Protein AF-A0A7Y3ELY7-F1 (afdb_monomer_lite)

Structure (mmCIF, N/CA/C/O backbone):
data_AF-A0A7Y3ELY7-F1
#
_entry.id   AF-A0A7Y3ELY7-F1
#
loop_
_atom_site.group_PDB
_atom_site.id
_atom_site.type_symbol
_atom_site.label_atom_id
_atom_site.label_alt_id
_atom_site.label_comp_id
_atom_site.label_asym_id
_atom_site.label_entity_id
_atom_site.label_seq_id
_atom_site.pdbx_PDB_ins_code
_atom_site.Cartn_x
_atom_site.Cartn_y
_atom_site.Cartn_z
_atom_site.occupancy
_atom_site.B_iso_or_equiv
_atom_site.auth_seq_id
_atom_site.auth_comp_id
_atom_site.auth_asym_id
_atom_site.auth_atom_id
_atom_site.pdbx_PDB_model_num
ATOM 1 N N . GLY A 1 1 ? -11.096 -12.549 13.887 1.00 84.62 1 GLY A N 1
ATOM 2 C CA . GLY A 1 1 ? -12.230 -11.674 14.250 1.00 84.62 1 GLY A CA 1
ATOM 3 C C . GLY A 1 1 ? -12.471 -10.690 13.126 1.00 84.62 1 GLY A C 1
ATOM 4 O O . GLY A 1 1 ? -11.500 -10.340 12.463 1.00 84.62 1 GLY A O 1
ATOM 5 N N . GLY A 1 2 ? -13.718 -10.263 12.907 1.00 91.88 2 GLY A N 1
ATOM 6 C CA . GLY A 1 2 ? -14.110 -9.468 11.730 1.00 91.88 2 GLY A CA 1
ATOM 7 C C . GLY A 1 2 ? -13.295 -8.185 11.532 1.00 91.88 2 GLY A C 1
ATOM 8 O O . GLY A 1 2 ? -12.775 -7.955 10.446 1.00 91.88 2 GLY A O 1
ATOM 9 N N . LEU A 1 3 ? -13.065 -7.408 12.598 1.00 94.56 3 LEU A N 1
ATOM 10 C CA . LEU A 1 3 ? -12.283 -6.167 12.514 1.00 94.56 3 LEU A CA 1
ATOM 11 C C . LEU A 1 3 ? -10.813 -6.396 12.122 1.00 94.56 3 LEU A C 1
ATOM 13 O O . LEU A 1 3 ? -10.243 -5.617 11.362 1.00 94.56 3 LEU A O 1
ATOM 17 N N . VAL A 1 4 ? -10.196 -7.477 12.612 1.00 95.31 4 VAL A N 1
ATOM 18 C CA . VAL A 1 4 ? -8.809 -7.832 12.260 1.00 95.31 4 VAL A CA 1
ATOM 19 C C . VAL A 1 4 ? -8.702 -8.138 10.767 1.00 95.31 4 VAL A C 1
ATOM 21 O O . VAL A 1 4 ? -7.768 -7.668 10.118 1.00 95.31 4 VAL A O 1
ATOM 24 N N . ASP A 1 5 ? -9.662 -8.887 10.218 1.00 95.44 5 ASP A N 1
ATOM 25 C CA . ASP A 1 5 ? -9.704 -9.208 8.788 1.00 95.44 5 ASP A CA 1
ATOM 26 C C . ASP A 1 5 ? -9.929 -7.944 7.947 1.00 95.44 5 ASP A C 1
ATOM 28 O O . ASP A 1 5 ? -9.146 -7.647 7.043 1.00 95.44 5 ASP A O 1
ATOM 32 N N . PHE A 1 6 ? -10.919 -7.126 8.321 1.00 96.12 6 PHE A N 1
ATOM 33 C CA . PHE A 1 6 ? -11.191 -5.850 7.662 1.00 96.12 6 PHE A CA 1
ATOM 34 C C . PHE A 1 6 ? -9.962 -4.934 7.650 1.00 96.12 6 PHE A C 1
ATOM 36 O O . PHE A 1 6 ? -9.591 -4.392 6.605 1.00 96.12 6 PHE A O 1
ATOM 43 N N . HIS A 1 7 ? -9.289 -4.780 8.792 1.00 97.44 7 HIS A N 1
ATOM 44 C CA . HIS A 1 7 ? -8.072 -3.982 8.872 1.00 97.44 7 HIS A CA 1
ATOM 45 C C . HIS A 1 7 ? -6.963 -4.572 7.999 1.00 97.44 7 HIS A C 1
ATOM 47 O O . HIS A 1 7 ? -6.312 -3.846 7.252 1.00 97.44 7 HIS A O 1
ATOM 53 N N . THR A 1 8 ? -6.781 -5.894 8.034 1.00 95.88 8 THR A N 1
ATOM 54 C CA . THR A 1 8 ? -5.750 -6.590 7.255 1.00 95.88 8 THR A CA 1
ATOM 55 C C . THR A 1 8 ? -5.897 -6.336 5.760 1.00 95.88 8 THR A C 1
ATOM 57 O O . THR A 1 8 ? -4.890 -6.064 5.110 1.00 95.88 8 THR A O 1
ATOM 60 N N . ARG A 1 9 ? -7.124 -6.358 5.227 1.00 96.12 9 ARG A N 1
ATOM 61 C CA . ARG A 1 9 ? -7.424 -6.085 3.808 1.00 96.12 9 ARG A CA 1
ATOM 62 C C . ARG A 1 9 ? -7.174 -4.633 3.394 1.00 96.12 9 ARG A C 1
ATOM 64 O O . ARG A 1 9 ? -6.846 -4.364 2.241 1.00 96.12 9 ARG A O 1
ATOM 71 N N . ASN A 1 10 ? -7.317 -3.691 4.327 1.00 96.81 10 ASN A N 1
ATOM 72 C CA . ASN A 1 10 ? -7.301 -2.254 4.039 1.00 96.81 10 ASN A CA 1
ATOM 73 C C . ASN A 1 10 ? -6.035 -1.529 4.519 1.00 96.81 10 ASN A C 1
ATOM 75 O O . ASN A 1 10 ? -5.852 -0.348 4.228 1.00 96.81 10 ASN A O 1
ATOM 79 N N . LYS A 1 11 ? -5.124 -2.206 5.223 1.00 97.06 11 LYS A N 1
ATOM 80 C CA . LYS A 1 11 ? -3.959 -1.569 5.853 1.00 97.06 11 LYS A CA 1
ATOM 81 C C . LYS A 1 11 ? -3.058 -0.817 4.862 1.00 97.06 11 LYS A C 1
ATOM 83 O O . LYS A 1 11 ? -2.557 0.250 5.204 1.00 97.06 11 LYS A O 1
ATOM 88 N N . TYR A 1 12 ? -2.885 -1.302 3.627 1.00 97.69 12 TYR A N 1
ATOM 89 C CA . TYR A 1 12 ? -2.094 -0.583 2.615 1.00 97.69 12 TYR A CA 1
ATOM 90 C C . TYR A 1 12 ? -2.828 0.597 1.989 1.00 97.69 12 TYR A C 1
ATOM 92 O O . TYR A 1 12 ? -2.188 1.595 1.663 1.00 97.69 12 TYR A O 1
ATOM 100 N N . LEU A 1 13 ? -4.160 0.538 1.907 1.00 96.44 13 LEU A N 1
ATOM 101 C CA . LEU A 1 13 ? -4.956 1.715 1.582 1.00 96.44 13 LEU A CA 1
ATOM 102 C C . LEU A 1 13 ? -4.723 2.779 2.659 1.00 96.44 13 LEU A C 1
ATOM 104 O O . LEU A 1 13 ? -4.254 3.866 2.341 1.00 96.44 13 LEU A O 1
ATOM 108 N N . ILE A 1 14 ? -4.895 2.432 3.936 1.00 98.00 14 ILE A N 1
ATOM 109 C CA . ILE A 1 14 ? -4.650 3.348 5.062 1.00 98.00 14 ILE A CA 1
ATOM 110 C C . ILE A 1 14 ? -3.218 3.901 5.023 1.00 98.00 14 ILE A C 1
ATOM 112 O O . ILE A 1 14 ? -3.031 5.109 5.149 1.00 98.00 14 ILE A O 1
ATOM 116 N N . LEU A 1 15 ? -2.204 3.061 4.783 1.00 98.25 15 LEU A N 1
ATOM 117 C CA . LEU A 1 15 ? -0.806 3.497 4.678 1.00 98.25 15 LEU A CA 1
ATOM 118 C C . LEU A 1 15 ? -0.581 4.495 3.534 1.00 98.25 15 LEU A C 1
ATOM 120 O O . LEU A 1 15 ? 0.198 5.437 3.699 1.00 98.25 15 LEU A O 1
ATOM 124 N N . SER A 1 16 ? -1.272 4.323 2.403 1.00 97.25 16 SER A N 1
ATOM 125 C CA . SER A 1 16 ? -1.194 5.260 1.276 1.00 97.25 16 SER A CA 1
ATOM 126 C C . SER A 1 16 ? -1.743 6.647 1.628 1.00 97.25 16 SER A C 1
ATOM 128 O O . SER A 1 16 ? -1.278 7.644 1.077 1.00 97.25 16 SER A O 1
ATOM 130 N N . HIS A 1 17 ? -2.646 6.734 2.610 1.00 97.81 17 HIS A N 1
ATOM 131 C CA . HIS A 1 17 ? -3.200 7.989 3.113 1.00 97.81 17 HIS A CA 1
ATOM 132 C C . HIS A 1 17 ? -2.417 8.550 4.311 1.00 97.81 17 HIS A C 1
ATOM 134 O O . HIS A 1 17 ? -2.127 9.749 4.354 1.00 97.81 17 HIS A O 1
ATOM 140 N N . SER A 1 18 ? -2.017 7.719 5.278 1.00 97.81 18 SER A N 1
ATOM 141 C CA . SER A 1 18 ? -1.245 8.150 6.447 1.00 97.81 18 SER A CA 1
ATOM 142 C C . SER A 1 18 ? -0.538 7.003 7.175 1.00 97.81 18 SER A C 1
ATOM 144 O O . SER A 1 18 ? -1.160 6.084 7.710 1.00 97.81 18 SER A O 1
ATOM 146 N N . GLN A 1 19 ? 0.787 7.120 7.300 1.00 97.56 19 GLN A N 1
ATOM 147 C CA . GLN A 1 19 ? 1.602 6.204 8.103 1.00 97.56 19 GLN A CA 1
ATOM 148 C C . GLN A 1 19 ? 1.293 6.294 9.603 1.00 97.56 19 GLN A C 1
ATOM 150 O O . GLN A 1 19 ? 1.391 5.296 10.317 1.00 97.56 19 GLN A O 1
ATOM 155 N N . GLU A 1 20 ? 0.915 7.475 10.087 1.00 98.25 20 GLU A N 1
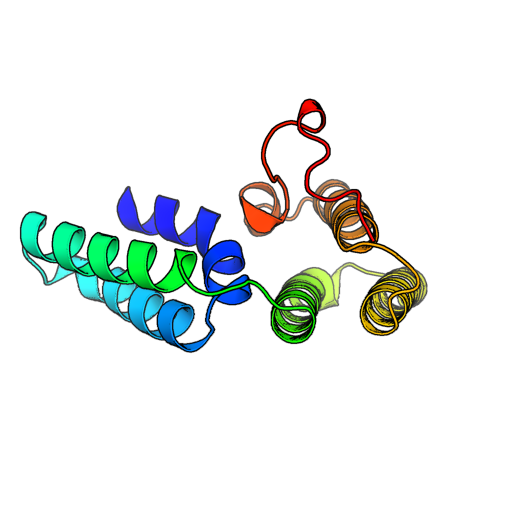ATOM 156 C CA . GLU A 1 20 ? 0.530 7.667 11.482 1.00 98.25 20 GLU A CA 1
ATOM 157 C C . GLU A 1 20 ? -0.746 6.882 11.807 1.00 98.25 20 GLU A C 1
ATOM 159 O O . GLU A 1 20 ? -0.751 6.094 12.754 1.00 98.25 20 GLU A O 1
ATOM 164 N N . HIS A 1 21 ? -1.789 7.022 10.981 1.00 98.56 21 HIS A N 1
ATOM 165 C CA . HIS A 1 21 ? -3.048 6.296 11.164 1.00 98.56 21 HIS A C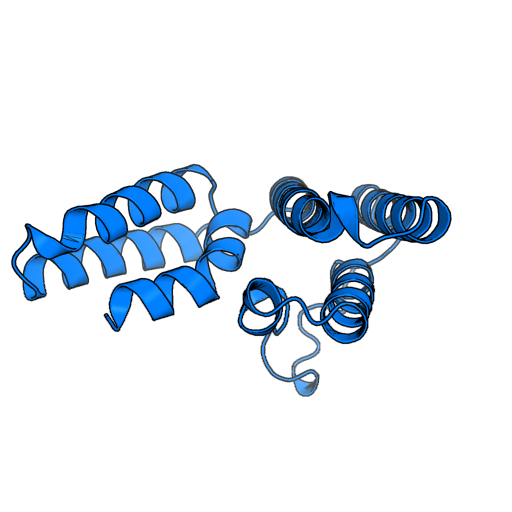A 1
ATOM 166 C C . HIS A 1 21 ? -2.842 4.791 11.007 1.00 98.56 21 HIS A C 1
ATOM 168 O O . HIS A 1 21 ? -3.305 4.033 11.853 1.00 98.56 21 HIS A O 1
ATOM 174 N N . TYR A 1 22 ? -2.053 4.352 10.019 1.00 98.31 22 TYR A N 1
ATOM 175 C CA . TYR A 1 22 ? -1.665 2.945 9.873 1.00 98.31 22 TYR A CA 1
ATOM 176 C C . TYR A 1 22 ? -1.104 2.362 11.182 1.00 98.31 22 TYR A C 1
ATOM 178 O O . TYR A 1 22 ? -1.536 1.303 11.636 1.00 98.31 22 TYR A O 1
ATOM 186 N N . ARG A 1 23 ? -0.179 3.079 11.837 1.00 98.06 23 ARG A N 1
ATOM 187 C CA . ARG A 1 23 ? 0.413 2.647 13.114 1.00 98.06 23 ARG A CA 1
ATOM 188 C C . ARG A 1 23 ? -0.596 2.678 14.263 1.00 98.06 23 ARG A C 1
ATOM 190 O O . ARG A 1 23 ? -0.637 1.730 15.045 1.00 98.06 23 ARG A O 1
ATOM 197 N N . LYS A 1 24 ? -1.386 3.751 14.389 1.00 98.06 24 LYS A N 1
ATOM 198 C CA . LYS A 1 24 ? -2.394 3.898 15.455 1.00 98.06 24 LYS A CA 1
ATOM 199 C C . LYS A 1 24 ? -3.467 2.812 15.362 1.00 98.06 24 LYS A C 1
ATOM 201 O O . LYS A 1 24 ? -3.715 2.118 16.343 1.00 98.06 24 LYS A O 1
ATOM 206 N N . MET A 1 25 ? -4.033 2.615 14.176 1.00 98.12 25 MET A N 1
ATOM 207 C CA . MET A 1 25 ? -5.088 1.632 13.929 1.00 98.12 25 MET A CA 1
ATOM 208 C C . MET A 1 25 ? -4.579 0.199 14.095 1.00 98.12 25 MET A C 1
ATOM 210 O O . MET A 1 25 ? -5.261 -0.612 14.710 1.00 98.12 25 MET A O 1
ATOM 214 N N . GLY A 1 26 ? -3.352 -0.106 13.655 1.00 97.19 26 GLY A N 1
ATOM 215 C CA . GLY A 1 26 ? -2.747 -1.419 13.900 1.00 97.19 26 GLY A CA 1
ATOM 216 C C . GLY A 1 26 ? -2.620 -1.740 15.396 1.00 97.19 26 GLY A C 1
ATOM 217 O O . GLY A 1 26 ? -2.955 -2.844 15.826 1.00 97.19 26 GLY A O 1
ATOM 218 N N . LYS A 1 27 ? -2.211 -0.758 16.216 1.00 97.12 27 LYS A N 1
ATOM 219 C CA . LYS A 1 27 ? -2.176 -0.902 17.683 1.00 97.12 27 LYS A CA 1
ATOM 220 C C . LYS A 1 27 ? -3.574 -1.079 18.278 1.00 97.12 27 LYS A C 1
ATOM 222 O O . LYS A 1 27 ? -3.738 -1.920 19.160 1.00 97.12 27 LYS A O 1
ATOM 227 N N . LEU A 1 28 ? -4.562 -0.315 17.801 1.00 97.31 28 LEU A N 1
ATOM 228 C CA . LEU A 1 28 ? -5.954 -0.418 18.249 1.00 97.31 28 LEU A CA 1
ATOM 229 C C . LEU A 1 28 ? -6.517 -1.822 17.994 1.00 97.31 28 LEU A C 1
ATOM 231 O O . LEU A 1 28 ? -7.023 -2.458 18.913 1.00 97.31 28 LEU A O 1
ATOM 235 N N . VAL A 1 29 ? -6.338 -2.346 16.780 1.00 96.44 29 VAL A N 1
ATOM 236 C CA . VAL A 1 29 ? -6.790 -3.691 16.401 1.00 96.44 29 VAL A CA 1
ATOM 237 C C . VAL A 1 29 ? -6.097 -4.771 17.235 1.00 96.44 29 VAL A C 1
ATOM 239 O O . VAL A 1 29 ? -6.757 -5.694 17.710 1.00 96.44 29 VAL A O 1
ATOM 242 N N . ALA A 1 30 ? -4.788 -4.647 17.479 1.00 94.88 30 ALA A N 1
ATOM 243 C CA . ALA A 1 30 ? -4.034 -5.615 18.279 1.00 94.88 30 ALA A CA 1
ATOM 244 C C . ALA A 1 30 ? -4.507 -5.685 19.743 1.00 94.88 30 ALA A C 1
ATOM 246 O O . ALA A 1 30 ? -4.559 -6.769 20.324 1.00 94.88 30 ALA A O 1
ATOM 247 N N . ARG A 1 31 ? -4.882 -4.544 20.341 1.00 93.62 31 ARG A N 1
ATOM 248 C CA . ARG A 1 31 ? -5.411 -4.484 21.717 1.00 93.62 31 ARG A CA 1
ATOM 249 C C . ARG A 1 31 ? -6.930 -4.658 21.807 1.00 93.62 31 ARG A C 1
ATOM 251 O O . ARG A 1 31 ? -7.449 -4.700 22.918 1.00 93.62 31 ARG A O 1
ATOM 258 N N . GLY A 1 32 ? -7.632 -4.779 20.678 1.00 89.44 32 GLY A N 1
ATOM 259 C CA . GLY A 1 32 ? -9.096 -4.707 20.602 1.00 89.44 32 GLY A CA 1
ATOM 260 C C . GLY A 1 32 ? -9.838 -5.739 21.453 1.00 89.44 32 GLY A C 1
ATOM 261 O O . GLY A 1 32 ? -10.919 -5.449 21.941 1.00 89.44 32 GLY A O 1
ATOM 262 N N . LYS A 1 33 ? -9.229 -6.900 21.741 1.00 87.81 33 LYS A N 1
ATOM 263 C CA . LYS A 1 33 ? -9.806 -7.908 22.655 1.00 87.81 33 LYS A CA 1
ATOM 264 C C . LYS A 1 33 ? -10.004 -7.414 24.098 1.00 87.81 33 LYS A C 1
ATOM 266 O O . LYS A 1 33 ? -10.675 -8.089 24.865 1.00 87.81 33 LYS A O 1
ATOM 271 N N . LYS A 1 34 ? -9.370 -6.302 24.485 1.00 90.38 34 LYS A N 1
ATOM 272 C CA . LYS A 1 34 ? -9.450 -5.713 25.832 1.00 90.38 34 LYS A CA 1
ATOM 273 C C . LYS A 1 34 ? -10.470 -4.575 25.936 1.00 90.38 34 LYS A C 1
ATOM 275 O O . LYS A 1 34 ? -10.610 -4.005 27.011 1.00 90.38 34 LYS A O 1
ATOM 280 N N . LEU A 1 35 ? -11.104 -4.199 24.828 1.00 89.81 35 LEU A N 1
ATOM 281 C CA . LEU A 1 35 ? -12.050 -3.090 24.756 1.00 89.81 35 LEU A CA 1
ATOM 282 C C . LEU A 1 35 ? -13.471 -3.626 24.609 1.00 89.81 35 LEU A C 1
ATOM 284 O O . LEU A 1 35 ? -13.670 -4.720 24.077 1.00 89.81 35 LEU A O 1
ATOM 288 N N . GLN A 1 36 ? -14.447 -2.836 25.055 1.00 93.38 36 GLN A N 1
ATOM 289 C CA . GLN A 1 36 ? -15.841 -3.111 24.727 1.00 93.38 36 GLN A CA 1
ATOM 290 C C . GLN A 1 36 ? -16.050 -2.965 23.211 1.00 93.38 36 GLN A C 1
ATOM 292 O O . GLN A 1 36 ? -15.451 -2.062 22.618 1.00 93.38 36 GLN A O 1
ATOM 297 N N . PRO A 1 37 ? -16.857 -3.833 22.571 1.00 91.94 37 PRO A N 1
ATOM 298 C CA . PRO A 1 37 ? -17.026 -3.828 21.119 1.00 91.94 37 PRO A CA 1
ATOM 299 C C . PRO A 1 37 ? -17.414 -2.463 20.549 1.00 91.94 37 PRO A C 1
ATOM 301 O O . PRO A 1 37 ? -16.748 -2.000 19.628 1.00 91.94 37 PRO A O 1
ATOM 304 N N . ASP A 1 38 ? -18.410 -1.797 21.132 1.00 94.25 38 ASP A N 1
ATOM 305 C CA . ASP A 1 38 ? -18.917 -0.513 20.628 1.00 94.25 38 ASP A CA 1
ATOM 306 C C . ASP A 1 38 ? -17.830 0.567 20.665 1.00 94.25 38 ASP A C 1
ATOM 308 O O . ASP A 1 38 ? -17.521 1.180 19.647 1.00 94.25 38 ASP A O 1
ATOM 312 N N . GLN A 1 39 ? -17.119 0.682 21.794 1.00 95.38 39 GLN A N 1
ATOM 313 C CA . GLN A 1 39 ? -15.982 1.596 21.924 1.00 95.38 39 GLN A CA 1
ATOM 314 C C . GLN A 1 39 ? -14.885 1.307 20.884 1.00 95.38 39 GLN A C 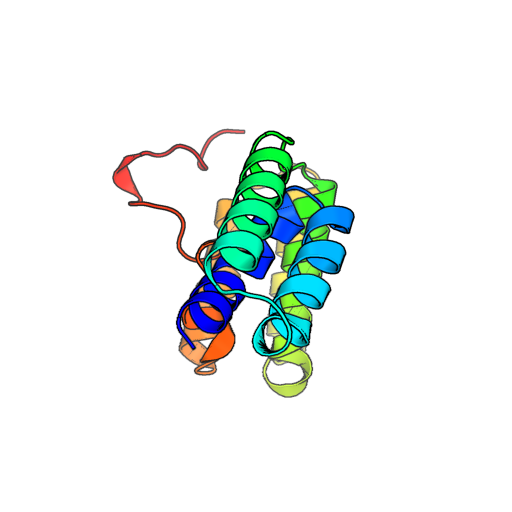1
ATOM 316 O O . GLN A 1 39 ? -14.293 2.227 20.318 1.00 95.38 39 GLN A O 1
ATOM 321 N N . LEU A 1 40 ? -14.582 0.029 20.630 1.00 95.88 40 LEU A N 1
ATOM 322 C CA . LEU A 1 40 ? -13.576 -0.354 19.641 1.00 95.88 40 LEU A CA 1
ATOM 323 C C . LEU A 1 40 ? -13.987 0.070 18.226 1.00 95.88 40 LEU A C 1
ATOM 325 O O . LEU A 1 40 ? -13.130 0.531 17.467 1.00 95.88 40 LEU A O 1
ATOM 329 N N . PHE A 1 41 ? -15.256 -0.117 17.863 1.00 96.12 41 PHE A N 1
ATOM 330 C CA . PHE A 1 41 ? -15.760 0.257 16.545 1.00 96.12 41 PHE A CA 1
ATOM 331 C C . PHE A 1 41 ? -15.796 1.775 16.364 1.00 96.12 41 PHE A C 1
ATOM 333 O O . PHE A 1 41 ? -15.268 2.241 15.354 1.00 96.12 41 PHE A O 1
ATOM 340 N N . ASP A 1 42 ? -16.269 2.530 17.357 1.00 96.94 42 ASP A N 1
ATOM 341 C CA . ASP A 1 42 ? -16.298 3.997 17.320 1.00 96.94 42 ASP A CA 1
ATOM 342 C C . ASP A 1 42 ? -14.887 4.590 17.157 1.00 96.94 42 ASP A C 1
ATOM 344 O O . ASP A 1 42 ? -14.633 5.415 16.271 1.00 96.94 42 ASP A O 1
ATOM 348 N N . GLU A 1 43 ? -13.921 4.127 17.966 1.00 97.19 43 GLU A N 1
ATOM 349 C CA . GLU A 1 43 ? -12.521 4.562 17.857 1.00 97.19 43 GLU A CA 1
ATOM 350 C C . GLU A 1 43 ? -11.925 4.204 16.486 1.00 97.19 43 GLU A C 1
ATOM 352 O O . GLU A 1 43 ? -11.177 4.990 15.891 1.00 97.19 43 GLU A O 1
ATOM 357 N N . TYR A 1 44 ? -12.231 3.009 15.974 1.00 98.12 44 TYR A N 1
ATOM 358 C CA . TYR A 1 44 ? -11.698 2.547 14.698 1.00 98.12 44 TYR A CA 1
ATOM 359 C C . TYR A 1 44 ? -12.287 3.324 13.516 1.00 98.12 44 TYR A C 1
ATOM 361 O O . TYR A 1 44 ? -11.537 3.716 12.618 1.00 98.12 44 TYR A O 1
ATOM 369 N N . GLU A 1 45 ? -13.597 3.567 13.510 1.00 97.62 45 GLU A N 1
ATOM 370 C CA . GLU A 1 45 ? -14.288 4.327 12.470 1.00 97.62 45 GLU A CA 1
ATOM 371 C C . GLU A 1 45 ? -13.773 5.765 12.405 1.00 97.62 45 GLU A C 1
ATOM 373 O O . GLU A 1 45 ? -13.374 6.231 11.332 1.00 97.62 45 GLU A O 1
ATOM 378 N N . ALA A 1 46 ? -13.679 6.443 13.553 1.00 98.19 46 ALA A N 1
ATOM 379 C CA . ALA A 1 46 ? -13.163 7.806 13.622 1.00 98.19 46 ALA A CA 1
ATOM 380 C C . ALA A 1 46 ? -11.744 7.909 13.032 1.00 98.19 46 ALA A C 1
ATOM 382 O O . ALA A 1 46 ? -11.452 8.820 12.245 1.00 98.19 46 ALA A O 1
ATOM 383 N N . LEU A 1 47 ? -10.864 6.950 13.349 1.00 98.31 47 LEU A N 1
ATOM 384 C CA . LEU A 1 47 ? -9.509 6.873 12.789 1.00 98.31 47 LEU A CA 1
ATOM 385 C C . LEU A 1 47 ? -9.498 6.555 11.288 1.00 98.31 47 LEU A C 1
ATOM 387 O O . LEU A 1 47 ? -8.670 7.089 10.549 1.00 98.31 47 LEU A O 1
ATOM 391 N N . LEU A 1 48 ? -10.399 5.690 10.822 1.00 97.88 48 LEU A N 1
ATOM 392 C CA . LEU A 1 48 ? -10.489 5.335 9.409 1.00 97.88 48 LEU A CA 1
ATOM 393 C C . LEU A 1 48 ? -10.917 6.542 8.569 1.00 97.88 48 LEU A C 1
ATOM 395 O O . LEU A 1 48 ? -10.263 6.863 7.577 1.00 97.88 48 LEU A O 1
ATOM 399 N N . LEU A 1 49 ? -11.980 7.235 8.979 1.00 97.38 49 LEU A N 1
ATOM 400 C CA . LEU A 1 49 ? -12.500 8.403 8.267 1.00 97.38 49 LEU A CA 1
ATOM 401 C C . LEU A 1 49 ? -11.482 9.547 8.241 1.00 97.38 49 LEU A C 1
ATOM 403 O O . LEU A 1 49 ? -11.272 10.169 7.198 1.00 97.38 49 LEU A O 1
ATOM 407 N N . SER A 1 50 ? -10.803 9.801 9.361 1.00 97.88 50 SER A N 1
ATOM 408 C CA . SER A 1 50 ? -9.733 10.804 9.422 1.00 97.88 50 SER A CA 1
ATOM 409 C C . SER A 1 50 ? -8.543 10.443 8.528 1.00 97.88 50 SER A C 1
ATOM 411 O O . SER A 1 50 ? -8.019 11.323 7.842 1.00 97.88 50 SER A O 1
ATOM 413 N N . ALA A 1 51 ? -8.173 9.161 8.430 1.00 97.38 51 ALA A N 1
ATOM 414 C CA . ALA A 1 51 ? -7.156 8.712 7.484 1.00 97.38 51 ALA A CA 1
ATOM 415 C C . ALA A 1 51 ? -7.584 8.945 6.025 1.00 97.38 51 ALA A C 1
ATOM 417 O O . ALA A 1 51 ? -6.831 9.547 5.262 1.00 97.38 51 ALA A O 1
ATOM 418 N N . LEU A 1 52 ? -8.785 8.505 5.635 1.00 94.12 52 LEU A N 1
ATOM 419 C CA . LEU A 1 52 ? -9.258 8.553 4.244 1.00 94.12 52 LEU A 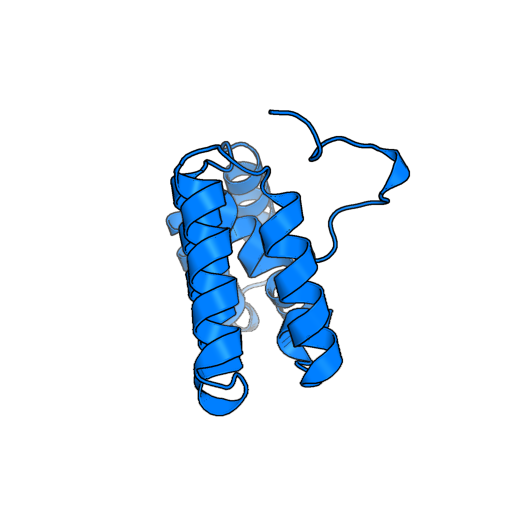CA 1
ATOM 420 C C . LEU A 1 52 ? -9.502 9.980 3.724 1.00 94.12 52 LEU A C 1
ATOM 422 O O . LEU A 1 52 ? -9.415 10.207 2.519 1.00 94.12 52 LEU A O 1
ATOM 426 N N . ARG A 1 53 ? -9.733 10.958 4.612 1.00 95.88 53 ARG A N 1
ATOM 427 C CA . ARG A 1 53 ? -9.797 12.389 4.252 1.00 95.88 53 ARG A CA 1
ATOM 428 C C . ARG A 1 53 ? -8.461 12.949 3.754 1.00 95.88 53 ARG A C 1
ATOM 430 O O . ARG A 1 53 ? -8.442 13.945 3.032 1.00 95.88 53 ARG A O 1
ATOM 437 N N . LEU A 1 54 ? -7.334 12.352 4.141 1.00 95.88 54 LEU A N 1
ATOM 438 C CA . LEU A 1 54 ? -6.012 12.815 3.721 1.00 95.88 54 LEU A CA 1
ATOM 439 C C . LEU A 1 54 ? -5.727 12.376 2.287 1.00 95.88 54 LEU A C 1
ATOM 441 O O . LEU A 1 54 ? -6.017 11.249 1.914 1.00 95.88 54 LEU A O 1
ATOM 445 N N . LYS A 1 55 ? -5.073 13.210 1.476 1.00 93.12 55 LYS A N 1
ATOM 446 C CA . LYS A 1 55 ? -4.676 12.793 0.122 1.00 93.12 55 LYS A CA 1
ATOM 447 C C . LYS A 1 55 ? -3.616 11.683 0.168 1.00 93.12 55 LYS A C 1
ATOM 449 O O . LYS A 1 55 ? -2.607 11.794 0.885 1.00 93.12 55 LYS A O 1
ATOM 454 N N . ALA A 1 56 ? -3.819 10.651 -0.651 1.00 94.12 56 ALA A N 1
ATOM 455 C CA . ALA A 1 56 ? -2.781 9.686 -0.983 1.00 94.12 56 ALA A CA 1
ATOM 456 C C . ALA A 1 56 ? -1.794 10.342 -1.955 1.00 94.12 56 ALA A C 1
ATOM 458 O O . ALA A 1 56 ? -2.135 10.645 -3.095 1.00 94.12 56 ALA A O 1
ATOM 459 N N . THR A 1 57 ? -0.583 10.629 -1.484 1.00 94.94 57 THR A N 1
ATOM 460 C CA . THR A 1 57 ? 0.422 11.351 -2.277 1.00 94.94 57 THR A CA 1
ATOM 461 C C . THR A 1 57 ? 1.358 10.385 -2.989 1.00 94.94 57 THR A C 1
ATOM 463 O O . THR A 1 57 ? 1.519 9.238 -2.566 1.00 94.94 57 THR A O 1
ATOM 466 N N . LEU A 1 58 ? 2.046 10.869 -4.025 1.00 96.31 58 LEU A N 1
ATOM 467 C CA . LEU A 1 58 ? 3.095 10.135 -4.737 1.00 96.31 58 LEU A CA 1
ATOM 468 C C . LEU A 1 58 ? 4.082 9.452 -3.773 1.00 96.31 58 LEU A C 1
ATOM 470 O O . LEU A 1 58 ? 4.231 8.232 -3.791 1.00 96.31 58 LEU A O 1
ATOM 474 N N . LYS A 1 59 ? 4.666 10.223 -2.845 1.00 97.38 59 LYS A N 1
ATOM 475 C CA . LYS A 1 59 ? 5.610 9.723 -1.829 1.00 97.38 59 LYS A CA 1
ATOM 476 C C . LYS A 1 59 ? 5.018 8.602 -0.965 1.00 97.38 59 LYS A C 1
ATOM 478 O O . LYS A 1 59 ? 5.708 7.627 -0.675 1.00 97.38 59 LYS A O 1
ATOM 483 N N . LYS A 1 60 ? 3.755 8.727 -0.541 1.00 97.62 60 LYS A N 1
ATOM 484 C CA . LYS A 1 60 ? 3.091 7.709 0.291 1.00 97.62 60 LYS A CA 1
ATOM 485 C C . LYS A 1 60 ? 2.785 6.446 -0.509 1.00 97.62 60 LYS A C 1
ATOM 487 O O . LYS A 1 60 ? 3.016 5.354 -0.005 1.00 97.62 60 LYS A O 1
ATOM 492 N N . ASN A 1 61 ? 2.340 6.583 -1.756 1.00 98.00 61 ASN A N 1
ATOM 493 C CA . ASN A 1 61 ? 2.137 5.451 -2.656 1.00 98.00 61 ASN A CA 1
ATOM 494 C C . ASN A 1 61 ? 3.446 4.702 -2.925 1.00 98.00 61 ASN A C 1
ATOM 496 O O . ASN A 1 61 ? 3.475 3.489 -2.775 1.00 98.00 61 ASN A O 1
ATOM 500 N N . ILE A 1 62 ? 4.547 5.404 -3.210 1.00 98.38 62 ILE A N 1
ATOM 501 C CA . ILE A 1 62 ? 5.870 4.773 -3.354 1.00 98.38 62 ILE A CA 1
ATOM 502 C C . ILE A 1 62 ? 6.243 3.993 -2.091 1.00 98.38 62 ILE A C 1
ATOM 504 O O . ILE A 1 62 ? 6.695 2.857 -2.183 1.00 98.38 62 ILE A O 1
ATOM 508 N N . ASN A 1 63 ? 6.008 4.560 -0.904 1.00 98.38 63 ASN A N 1
ATOM 509 C CA . ASN A 1 63 ? 6.246 3.853 0.354 1.00 98.38 63 ASN A CA 1
ATOM 510 C C . ASN A 1 63 ? 5.417 2.555 0.462 1.00 98.38 63 ASN A C 1
ATOM 512 O O . ASN A 1 63 ? 5.935 1.537 0.914 1.00 98.38 63 ASN A O 1
ATOM 516 N N . VAL A 1 64 ? 4.158 2.560 0.007 1.00 98.38 64 VAL A N 1
ATOM 517 C CA . VAL A 1 64 ? 3.335 1.340 -0.065 1.00 98.38 64 VAL A CA 1
ATOM 518 C C . VAL A 1 64 ? 3.924 0.329 -1.048 1.00 98.38 64 VAL A C 1
ATOM 520 O O . VAL A 1 64 ? 4.103 -0.829 -0.677 1.00 98.38 64 VAL A O 1
ATOM 523 N N . LEU A 1 65 ? 4.271 0.755 -2.265 1.00 98.50 65 LEU A N 1
ATOM 524 C CA . LEU A 1 65 ? 4.843 -0.116 -3.299 1.00 98.50 65 LEU A CA 1
ATOM 525 C C . LEU A 1 65 ? 6.149 -0.772 -2.824 1.00 98.50 65 LEU A C 1
ATOM 527 O O . LEU A 1 65 ? 6.310 -1.982 -2.954 1.00 98.50 65 LEU A O 1
ATOM 531 N N . MET A 1 66 ? 7.039 -0.005 -2.187 1.00 98.38 66 MET A N 1
ATOM 532 C CA . MET A 1 66 ? 8.286 -0.523 -1.610 1.00 98.38 66 MET A CA 1
ATOM 533 C C . MET A 1 66 ? 8.039 -1.499 -0.457 1.00 98.38 66 MET A C 1
ATOM 535 O O . MET A 1 66 ? 8.754 -2.489 -0.314 1.00 98.38 66 MET A O 1
ATOM 539 N N . HIS A 1 67 ? 7.018 -1.252 0.366 1.00 97.88 67 HIS A N 1
ATOM 540 C CA . HIS A 1 67 ? 6.648 -2.179 1.428 1.00 97.88 67 HIS A CA 1
ATOM 541 C C . HIS A 1 67 ? 6.096 -3.497 0.862 1.00 97.88 67 HIS A C 1
ATOM 543 O O . HIS A 1 67 ? 6.435 -4.566 1.366 1.00 97.88 67 HIS A O 1
ATOM 549 N N . ILE A 1 68 ? 5.292 -3.435 -0.203 1.00 97.94 68 ILE A N 1
ATOM 550 C CA . ILE A 1 68 ? 4.771 -4.619 -0.898 1.00 97.94 68 ILE A CA 1
ATOM 551 C C . ILE A 1 68 ? 5.899 -5.398 -1.586 1.00 97.94 68 ILE A C 1
ATOM 553 O O . ILE A 1 68 ? 5.940 -6.618 -1.461 1.00 97.94 68 ILE A O 1
ATOM 557 N N . LEU A 1 69 ? 6.862 -4.718 -2.222 1.00 97.62 69 LEU A N 1
ATOM 558 C CA . LEU A 1 69 ? 8.054 -5.353 -2.800 1.00 97.62 69 LEU A CA 1
ATOM 559 C C . LEU A 1 69 ? 8.789 -6.242 -1.778 1.00 97.62 69 LEU A C 1
ATOM 561 O O . LEU A 1 69 ? 9.296 -7.305 -2.130 1.00 97.62 69 LEU A O 1
ATOM 565 N N . GLY A 1 70 ? 8.805 -5.845 -0.502 1.00 97.12 70 GLY A N 1
ATOM 566 C CA . GLY A 1 70 ? 9.418 -6.617 0.580 1.00 97.12 70 GLY A CA 1
ATOM 567 C C . GLY A 1 70 ? 8.830 -8.020 0.789 1.00 97.12 70 GLY A C 1
ATOM 568 O O . GLY A 1 70 ? 9.553 -8.898 1.258 1.00 97.12 70 GLY A O 1
ATOM 569 N N . PHE A 1 71 ? 7.569 -8.260 0.410 1.00 97.06 71 PHE A N 1
ATOM 570 C CA . PHE A 1 71 ? 6.945 -9.590 0.496 1.00 97.06 71 PHE A CA 1
ATOM 571 C C . PHE A 1 71 ? 7.593 -10.587 -0.455 1.00 97.06 71 PHE A C 1
ATOM 573 O O . PHE A 1 71 ? 7.699 -11.761 -0.123 1.00 97.06 71 PHE A O 1
ATOM 580 N N . PHE A 1 72 ? 8.106 -10.104 -1.584 1.00 97.06 72 PHE A N 1
ATOM 581 C CA . PHE A 1 72 ? 8.693 -10.942 -2.617 1.00 97.06 72 PHE A CA 1
ATOM 582 C C . PHE A 1 72 ? 10.208 -11.120 -2.481 1.00 97.06 72 PHE A C 1
ATOM 584 O O . PHE A 1 72 ? 10.880 -11.523 -3.430 1.00 97.06 72 PHE A O 1
ATOM 591 N N . LYS A 1 73 ? 10.783 -10.807 -1.310 1.00 93.94 73 LYS A N 1
ATOM 592 C CA . LYS A 1 73 ? 12.240 -10.839 -1.080 1.00 93.94 73 LYS A CA 1
ATOM 593 C C . LYS A 1 73 ? 12.882 -12.186 -1.446 1.00 93.94 73 LYS A C 1
ATOM 595 O O . LYS A 1 73 ? 14.066 -12.205 -1.770 1.00 93.94 73 LYS A O 1
ATOM 600 N N . ARG A 1 74 ? 12.135 -13.286 -1.329 1.00 95.06 74 ARG A N 1
ATOM 601 C CA . ARG A 1 74 ? 12.595 -14.654 -1.618 1.00 95.06 74 ARG A CA 1
ATOM 602 C C . ARG A 1 74 ? 12.022 -15.234 -2.915 1.00 95.06 74 ARG A C 1
ATOM 604 O O . ARG A 1 74 ? 12.385 -16.352 -3.255 1.00 95.06 74 ARG A O 1
ATOM 611 N N . ASP A 1 75 ? 11.177 -14.481 -3.615 1.00 96.25 75 ASP A N 1
ATOM 612 C CA . ASP A 1 75 ? 10.394 -14.992 -4.743 1.00 96.25 75 ASP A CA 1
ATOM 613 C C . ASP A 1 75 ? 10.883 -14.432 -6.078 1.00 96.25 75 ASP A C 1
ATOM 615 O O . ASP A 1 75 ? 11.089 -15.184 -7.031 1.00 96.25 75 ASP A O 1
ATOM 619 N N . LEU A 1 76 ? 11.084 -13.109 -6.149 1.00 97.75 76 LEU A N 1
ATOM 620 C CA . LEU A 1 76 ? 11.515 -12.462 -7.385 1.00 97.75 76 LEU A CA 1
ATOM 621 C C . LEU A 1 76 ? 12.960 -12.828 -7.694 1.00 97.75 76 LEU A C 1
ATOM 623 O O . LEU A 1 76 ? 13.853 -12.697 -6.850 1.00 97.75 76 LEU A O 1
ATOM 627 N N . THR A 1 77 ? 13.199 -13.182 -8.950 1.00 98.19 77 THR A N 1
ATOM 628 C CA . THR A 1 77 ? 14.546 -13.194 -9.511 1.00 98.19 77 THR A CA 1
ATOM 629 C C . THR A 1 77 ? 15.147 -11.786 -9.482 1.00 98.19 77 THR A C 1
ATOM 631 O O . THR A 1 77 ? 14.443 -10.774 -9.383 1.00 98.19 77 THR A O 1
ATOM 634 N N . SER A 1 78 ? 16.471 -11.692 -9.618 1.00 97.62 78 SER A N 1
ATOM 635 C CA . SER A 1 78 ? 17.158 -10.397 -9.718 1.00 97.62 78 SER A CA 1
ATOM 636 C C . SER A 1 78 ? 16.607 -9.531 -10.855 1.00 97.62 78 SER A C 1
ATOM 638 O O . SER A 1 78 ? 16.488 -8.319 -10.691 1.00 97.62 78 SER A O 1
ATOM 640 N N . PHE A 1 79 ? 16.234 -10.155 -11.977 1.00 98.19 79 PHE A N 1
ATOM 641 C CA . PHE A 1 79 ? 15.653 -9.471 -13.129 1.00 98.19 79 PHE A CA 1
ATOM 642 C C . PHE A 1 79 ? 14.276 -8.878 -12.807 1.00 98.19 79 PHE A C 1
ATOM 644 O O . PHE A 1 79 ? 14.074 -7.679 -12.960 1.00 98.19 79 PHE A O 1
ATOM 651 N N . GLU A 1 80 ? 13.354 -9.681 -12.282 1.00 98.38 80 GLU A N 1
ATOM 652 C CA . GLU A 1 80 ? 11.990 -9.237 -11.952 1.00 98.38 80 GLU A CA 1
ATOM 653 C C . GLU A 1 80 ? 11.972 -8.173 -10.854 1.00 98.38 80 GLU A C 1
ATOM 655 O O . GLU A 1 80 ? 11.215 -7.201 -10.899 1.00 98.38 80 GLU A O 1
ATOM 660 N N . LYS A 1 81 ? 12.859 -8.319 -9.863 1.00 98.31 81 LYS A N 1
ATOM 661 C CA . LYS A 1 81 ? 13.055 -7.298 -8.837 1.00 98.31 81 LYS A CA 1
ATOM 662 C C . LYS A 1 81 ? 13.515 -5.981 -9.457 1.00 98.31 81 LYS A C 1
ATOM 664 O O . LYS A 1 81 ? 13.016 -4.927 -9.062 1.00 98.31 81 LYS A O 1
ATOM 669 N N . GLN A 1 82 ? 14.462 -6.031 -10.392 1.00 98.31 82 GLN A N 1
ATOM 670 C CA . GLN A 1 82 ? 14.953 -4.838 -11.072 1.00 98.31 82 GLN A CA 1
ATOM 671 C C . GLN A 1 82 ? 13.867 -4.208 -11.948 1.00 98.31 82 GLN A C 1
ATOM 673 O O . GLN A 1 82 ? 13.710 -2.992 -11.917 1.00 98.31 82 GLN A O 1
ATOM 678 N N . GLU A 1 83 ? 13.085 -5.009 -12.670 1.00 98.38 83 GLU A N 1
ATOM 679 C CA . GLU A 1 83 ? 11.946 -4.536 -13.460 1.00 98.38 83 GLU A CA 1
ATOM 680 C C . GLU A 1 83 ? 10.942 -3.773 -12.584 1.00 98.38 83 GLU A C 1
ATOM 682 O O . GLU A 1 83 ? 10.597 -2.627 -12.880 1.00 98.38 83 GLU A O 1
ATOM 687 N N . LEU A 1 84 ? 10.532 -4.356 -11.453 1.00 98.25 84 LEU A N 1
ATOM 688 C CA . LEU A 1 84 ? 9.589 -3.709 -10.544 1.00 98.25 84 LEU A CA 1
ATOM 689 C C . LEU A 1 84 ? 10.158 -2.419 -9.933 1.00 98.25 84 LEU A C 1
ATOM 691 O O . LEU A 1 84 ? 9.444 -1.421 -9.835 1.00 98.25 84 LEU A O 1
ATOM 695 N N . LEU A 1 85 ? 11.441 -2.402 -9.558 1.00 98.56 85 LEU A N 1
ATOM 696 C CA . LEU A 1 85 ? 12.106 -1.186 -9.076 1.00 98.56 85 LEU A CA 1
ATOM 697 C C . LEU A 1 85 ? 12.140 -0.089 -10.147 1.00 98.56 85 LEU A C 1
ATOM 699 O O . LEU A 1 85 ? 11.843 1.064 -9.838 1.00 98.56 85 LEU A O 1
ATOM 703 N N . THR A 1 86 ? 12.439 -0.446 -11.397 1.00 98.62 86 THR A N 1
ATOM 704 C CA . THR A 1 86 ? 12.435 0.486 -12.530 1.00 98.62 86 THR A CA 1
ATOM 705 C C . THR A 1 86 ? 11.050 1.097 -12.740 1.00 98.62 86 THR A C 1
ATOM 707 O O . THR A 1 86 ? 10.941 2.315 -12.861 1.00 98.62 86 THR A O 1
ATOM 710 N N . ILE A 1 87 ? 9.976 0.299 -12.714 1.00 98.38 87 ILE A N 1
ATOM 711 C CA . ILE A 1 87 ? 8.609 0.826 -12.863 1.00 98.38 87 ILE A CA 1
ATOM 712 C C . ILE A 1 87 ? 8.219 1.731 -11.684 1.00 98.38 87 ILE A C 1
ATOM 714 O O . ILE A 1 87 ? 7.579 2.766 -11.883 1.00 98.38 87 ILE A O 1
ATOM 718 N N . ILE A 1 88 ? 8.605 1.383 -10.451 1.00 98.50 88 ILE A N 1
ATOM 719 C CA . ILE A 1 88 ? 8.369 2.246 -9.282 1.00 98.50 88 ILE A CA 1
ATOM 720 C C . ILE A 1 88 ? 9.083 3.592 -9.452 1.00 98.50 88 ILE A C 1
ATOM 722 O O . ILE A 1 88 ? 8.520 4.627 -9.087 1.00 98.50 88 ILE A O 1
ATOM 726 N N . GLU A 1 89 ? 10.289 3.597 -10.018 1.00 98.56 89 GLU A N 1
ATOM 727 C CA . GLU A 1 89 ? 11.026 4.832 -10.277 1.00 98.56 89 GLU A CA 1
ATOM 728 C C . GLU A 1 89 ? 10.404 5.649 -11.414 1.00 98.56 89 GLU A C 1
ATOM 730 O O . GLU A 1 89 ? 10.215 6.852 -11.263 1.00 98.56 89 GLU A O 1
ATOM 735 N N . GLN A 1 90 ? 9.954 5.011 -12.496 1.00 98.44 90 GLN A N 1
ATOM 736 C CA . GLN A 1 90 ? 9.189 5.693 -13.545 1.00 98.44 90 GLN A CA 1
ATOM 737 C C . GLN A 1 90 ? 7.922 6.354 -12.987 1.00 98.44 90 GLN A C 1
ATOM 739 O O . GLN A 1 90 ? 7.601 7.483 -13.359 1.00 98.44 90 GLN A O 1
ATOM 744 N N . TYR A 1 91 ? 7.224 5.690 -12.058 1.00 97.88 91 TYR A N 1
ATOM 745 C CA . TYR A 1 91 ? 6.086 6.283 -11.353 1.00 97.88 91 TYR A CA 1
ATOM 746 C C . TYR A 1 91 ? 6.522 7.461 -10.475 1.00 97.88 91 TYR A C 1
ATOM 748 O O . TYR A 1 91 ? 5.874 8.506 -10.488 1.00 97.88 91 TYR A O 1
ATOM 756 N N . ARG A 1 92 ? 7.643 7.340 -9.747 1.00 97.75 92 ARG A N 1
ATOM 757 C CA . ARG A 1 92 ? 8.214 8.447 -8.961 1.00 97.75 92 ARG A CA 1
ATOM 758 C C . ARG A 1 92 ? 8.512 9.669 -9.826 1.00 97.75 92 ARG A C 1
ATOM 760 O O . ARG A 1 92 ? 8.250 10.782 -9.383 1.00 97.75 92 ARG A O 1
ATOM 767 N N . SER A 1 93 ? 9.048 9.475 -11.024 1.00 97.81 93 SER A N 1
ATOM 768 C CA . SER A 1 93 ? 9.355 10.564 -11.954 1.00 97.81 93 SER A CA 1
ATOM 769 C C . SER A 1 93 ? 8.132 11.082 -12.722 1.00 97.81 93 SER A C 1
ATOM 771 O O . SER A 1 93 ? 8.263 12.044 -13.470 1.00 97.81 93 SER A O 1
ATOM 773 N N . GLY A 1 94 ? 6.953 10.471 -12.557 1.00 95.19 94 GLY A N 1
ATOM 774 C CA . GLY A 1 94 ? 5.726 10.864 -13.256 1.00 95.19 94 GLY A CA 1
ATOM 775 C C . GLY A 1 94 ? 5.624 10.370 -14.704 1.00 95.19 94 GLY A C 1
ATOM 776 O O . GLY A 1 94 ? 4.703 10.770 -15.408 1.00 95.19 94 GLY A O 1
ATOM 777 N N . TYR A 1 95 ? 6.523 9.489 -15.154 1.00 97.12 95 TYR A N 1
ATOM 778 C CA . TYR A 1 95 ? 6.487 8.930 -16.513 1.00 97.12 95 TYR A CA 1
ATOM 779 C C . TYR A 1 95 ? 5.355 7.923 -16.716 1.00 97.12 95 TYR A C 1
ATOM 781 O O . TYR A 1 95 ? 4.872 7.751 -17.832 1.00 97.12 95 TYR A O 1
ATOM 789 N N . VAL A 1 96 ? 4.932 7.245 -15.647 1.00 95.69 96 VAL A N 1
ATOM 790 C CA . VAL A 1 96 ? 3.815 6.295 -15.681 1.00 95.69 96 VAL A CA 1
ATOM 791 C C . VAL A 1 96 ? 2.845 6.561 -14.531 1.00 95.69 96 VAL A C 1
ATOM 793 O O . VAL A 1 96 ? 3.276 6.974 -13.453 1.00 95.69 96 VAL A O 1
ATOM 796 N N . PRO A 1 97 ? 1.540 6.298 -14.707 1.00 95.19 97 PRO A N 1
ATOM 797 C CA . PRO A 1 97 ? 0.566 6.415 -13.630 1.00 95.19 97 PRO A CA 1
ATOM 798 C C . PRO A 1 97 ? 0.694 5.261 -12.626 1.00 95.19 97 PRO A C 1
ATOM 800 O O . PRO A 1 97 ? 1.204 4.186 -12.942 1.00 95.19 97 PRO A O 1
ATOM 803 N N . LEU A 1 98 ? 0.139 5.443 -11.421 1.00 94.94 98 LEU A N 1
ATOM 804 C CA . LEU A 1 98 ? 0.165 4.451 -10.331 1.00 94.94 98 LEU A CA 1
ATOM 805 C C . LEU A 1 98 ? -0.375 3.065 -10.741 1.00 94.94 98 LEU A C 1
ATOM 807 O O . LEU A 1 98 ? 0.027 2.048 -10.175 1.00 94.94 98 LEU A O 1
ATOM 811 N N . ILE A 1 99 ? -1.293 2.999 -11.708 1.00 93.81 99 ILE A N 1
ATOM 812 C CA . ILE A 1 99 ? -1.867 1.726 -12.155 1.00 93.81 99 ILE A CA 1
ATOM 813 C C . ILE A 1 99 ? -0.821 0.788 -12.782 1.00 93.81 99 ILE A C 1
ATOM 815 O O . ILE A 1 99 ? -0.978 -0.429 -12.685 1.00 93.81 99 ILE A O 1
ATOM 819 N N . VAL A 1 100 ? 0.270 1.315 -13.350 1.00 95.56 100 VAL A N 1
ATOM 820 C CA . VAL A 1 100 ? 1.335 0.507 -13.968 1.00 95.56 100 VAL A CA 1
ATOM 821 C C . VAL A 1 100 ? 2.085 -0.337 -12.926 1.00 95.56 100 VAL A C 1
ATOM 823 O O . VAL A 1 100 ? 2.028 -1.566 -13.032 1.00 95.56 100 VAL A O 1
ATOM 826 N N . PRO A 1 101 ? 2.699 0.234 -11.863 1.00 97.06 101 PRO A N 1
ATOM 827 C CA . PRO A 1 101 ? 3.305 -0.581 -10.811 1.00 97.06 101 PRO A CA 1
ATOM 828 C C . PRO A 1 101 ? 2.284 -1.464 -10.084 1.00 97.06 101 PRO A C 1
ATOM 830 O O . PRO A 1 101 ? 2.621 -2.587 -9.718 1.00 97.06 101 PRO A O 1
ATOM 833 N N . ILE A 1 102 ? 1.030 -1.019 -9.902 1.00 96.44 102 ILE A N 1
ATOM 834 C CA . ILE A 1 102 ? -0.019 -1.878 -9.320 1.00 96.44 102 ILE A CA 1
ATOM 835 C C . ILE A 1 102 ? -0.233 -3.127 -10.179 1.00 96.44 102 ILE A C 1
ATOM 837 O O . ILE A 1 102 ? -0.301 -4.228 -9.641 1.00 96.44 102 ILE A O 1
ATOM 841 N N . THR A 1 103 ? -0.317 -2.977 -11.499 1.00 95.62 103 THR A N 1
ATOM 842 C CA . THR A 1 103 ? -0.567 -4.096 -12.417 1.00 95.62 103 THR A CA 1
ATOM 843 C C . THR A 1 103 ? 0.579 -5.104 -12.398 1.00 95.62 103 THR A C 1
ATOM 845 O O . THR A 1 103 ? 0.319 -6.303 -12.278 1.00 95.62 103 THR A O 1
ATOM 848 N N . LEU A 1 104 ? 1.836 -4.643 -12.415 1.00 97.31 104 LEU A N 1
ATOM 849 C CA . LEU A 1 104 ? 2.988 -5.542 -12.311 1.00 97.31 104 LEU A CA 1
ATOM 850 C C . LEU A 1 104 ? 3.035 -6.256 -10.949 1.00 97.31 104 LEU A C 1
ATOM 852 O O . LEU A 1 104 ? 3.245 -7.465 -10.883 1.00 97.31 104 LEU A O 1
ATOM 856 N N . ILE A 1 105 ? 2.755 -5.545 -9.853 1.00 97.75 105 ILE A N 1
ATOM 857 C CA . ILE A 1 105 ? 2.647 -6.177 -8.533 1.00 97.75 105 ILE A CA 1
ATOM 858 C C . ILE A 1 105 ? 1.552 -7.245 -8.533 1.00 97.75 105 ILE A C 1
ATOM 860 O O . ILE A 1 105 ? 1.788 -8.338 -8.030 1.00 97.75 105 ILE A O 1
ATOM 864 N N . LYS A 1 106 ? 0.370 -6.978 -9.105 1.00 96.12 106 LYS A N 1
ATOM 865 C CA . LYS A 1 106 ? -0.707 -7.979 -9.201 1.00 96.12 106 LYS A CA 1
ATOM 866 C C . LYS A 1 106 ? -0.261 -9.221 -9.963 1.00 96.12 106 LYS A C 1
ATOM 868 O O . LYS A 1 106 ? -0.575 -10.326 -9.527 1.00 96.12 106 LYS A O 1
ATOM 873 N N . HIS A 1 107 ? 0.473 -9.049 -11.062 1.00 97.00 107 HIS A N 1
ATOM 874 C CA . HIS A 1 107 ? 1.059 -10.166 -11.796 1.00 97.00 107 HIS A CA 1
ATOM 875 C C . HIS A 1 107 ? 1.933 -11.032 -10.875 1.00 97.00 107 HIS A C 1
ATOM 877 O O . HIS A 1 107 ? 1.693 -12.234 -10.767 1.00 97.00 107 HIS A O 1
ATOM 883 N N . TYR A 1 108 ? 2.853 -10.425 -10.120 1.00 97.81 108 TYR A N 1
ATOM 884 C CA . TYR A 1 108 ? 3.702 -11.161 -9.180 1.00 97.81 108 TYR A CA 1
ATOM 885 C C . TYR A 1 108 ? 2.933 -11.774 -8.004 1.00 97.81 108 TYR A C 1
ATOM 887 O O . TYR A 1 108 ? 3.227 -12.898 -7.605 1.00 97.81 108 TYR A O 1
ATOM 895 N N . VAL A 1 109 ? 1.896 -11.103 -7.490 1.00 97.31 109 VAL A N 1
ATOM 896 C CA . VAL A 1 109 ? 1.002 -11.671 -6.466 1.00 97.31 109 VAL A CA 1
ATOM 897 C C . VAL A 1 109 ? 0.347 -12.966 -6.953 1.00 97.31 109 VAL A C 1
ATOM 899 O O . VAL A 1 109 ? 0.205 -13.906 -6.171 1.00 97.31 109 VAL A O 1
ATOM 902 N N . MET A 1 110 ? -0.068 -13.021 -8.222 1.00 96.50 110 MET A N 1
ATOM 903 C CA . MET A 1 110 ? -0.664 -14.221 -8.816 1.00 96.50 110 MET A CA 1
ATOM 904 C C . MET A 1 110 ? 0.386 -15.297 -9.088 1.00 96.50 110 MET A C 1
ATOM 906 O O . MET A 1 110 ? 0.172 -16.443 -8.706 1.00 96.50 110 MET A O 1
ATOM 910 N N . LYS A 1 111 ? 1.518 -14.921 -9.696 1.00 97.62 111 LYS A N 1
ATOM 911 C CA . LYS A 1 111 ? 2.607 -15.836 -10.065 1.00 97.62 111 LYS A CA 1
ATOM 912 C C . LYS A 1 111 ? 3.185 -16.585 -8.862 1.00 97.62 111 LYS A C 1
ATOM 914 O O . LYS A 1 111 ? 3.408 -17.785 -8.952 1.00 97.62 111 LYS A O 1
ATOM 919 N N . TYR A 1 112 ? 3.412 -15.880 -7.756 1.00 97.31 112 TYR A N 1
ATOM 920 C CA . TYR A 1 112 ? 4.025 -16.435 -6.543 1.00 97.31 112 TYR A CA 1
ATOM 921 C C . TYR A 1 112 ? 3.015 -16.799 -5.457 1.00 97.31 112 TYR A C 1
ATOM 923 O O . TYR A 1 112 ? 3.409 -17.042 -4.322 1.00 97.31 112 TYR A O 1
ATOM 931 N N . ASP A 1 113 ? 1.721 -16.793 -5.791 1.00 95.62 113 ASP A N 1
ATOM 932 C CA . ASP A 1 113 ? 0.630 -17.116 -4.873 1.00 95.62 113 ASP A CA 1
ATOM 933 C C . ASP A 1 113 ? 0.769 -16.428 -3.504 1.00 95.62 113 ASP A C 1
ATOM 935 O O . ASP A 1 113 ? 0.820 -17.078 -2.471 1.00 95.62 113 ASP A O 1
ATOM 939 N N . GLN A 1 114 ? 0.864 -15.094 -3.480 1.00 96.31 114 GLN A N 1
ATOM 940 C CA . GLN A 1 114 ? 1.043 -14.329 -2.239 1.00 96.31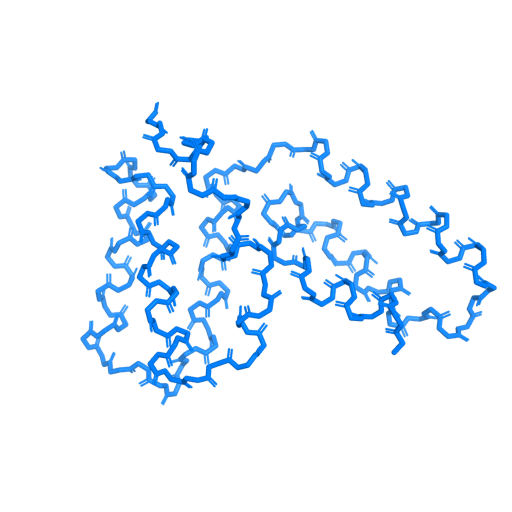 114 GLN A CA 1
ATOM 941 C C . GLN A 1 114 ? -0.308 -14.081 -1.534 1.00 96.31 114 GLN A C 1
ATOM 943 O O . GLN A 1 114 ? -0.976 -13.079 -1.833 1.00 96.31 114 GLN A O 1
ATOM 948 N N . PRO A 1 115 ? -0.746 -14.922 -0.569 1.00 92.75 115 PRO A N 1
ATOM 949 C CA . PRO A 1 115 ? -2.134 -14.921 -0.094 1.00 92.75 115 PRO A CA 1
ATOM 950 C C . PRO A 1 115 ? -2.506 -13.616 0.619 1.00 92.75 115 PRO A C 1
ATOM 952 O O . PRO A 1 115 ? -3.603 -13.084 0.449 1.00 92.75 115 PRO A O 1
ATOM 955 N N . TRP A 1 116 ? -1.562 -13.041 1.368 1.00 91.38 116 TRP A N 1
ATOM 956 C CA . TRP A 1 116 ? -1.766 -11.799 2.115 1.00 91.38 116 TRP A CA 1
ATOM 957 C C . TRP A 1 116 ? -1.958 -10.579 1.220 1.00 91.38 116 TRP A C 1
ATOM 959 O O . TRP A 1 116 ? -2.648 -9.635 1.612 1.00 91.38 116 TRP A O 1
ATOM 969 N N . LEU A 1 117 ? -1.336 -10.586 0.040 1.00 95.56 117 LEU A N 1
ATOM 970 C CA . LEU A 1 117 ? -1.425 -9.494 -0.922 1.00 95.56 117 LEU A CA 1
ATOM 971 C C . LEU A 1 117 ? -2.665 -9.618 -1.812 1.00 95.56 117 LEU A C 1
ATOM 973 O O . LEU A 1 117 ? -3.254 -8.593 -2.153 1.00 95.56 117 LEU A O 1
ATOM 977 N N . LYS A 1 118 ? -3.119 -10.844 -2.117 1.00 94.00 118 LYS A N 1
ATOM 978 C CA . LYS A 1 118 ? -4.333 -11.103 -2.919 1.00 94.00 118 LYS A CA 1
ATOM 979 C C . LYS A 1 118 ? -5.576 -10.396 -2.377 1.00 94.00 118 LYS A C 1
ATOM 981 O O . LYS A 1 118 ? -6.402 -9.924 -3.151 1.00 94.00 118 LYS A O 1
ATOM 986 N N . ILE A 1 119 ? -5.687 -10.286 -1.055 1.00 93.44 119 ILE A N 1
ATOM 987 C CA . ILE A 1 119 ? -6.850 -9.697 -0.378 1.00 93.44 119 ILE A CA 1
ATOM 988 C C . ILE A 1 119 ? -6.759 -8.174 -0.187 1.00 93.44 119 ILE A C 1
ATOM 990 O O . ILE A 1 119 ? -7.670 -7.582 0.389 1.00 93.44 119 ILE A O 1
ATOM 994 N N . GLN A 1 120 ? -5.662 -7.529 -0.601 1.00 96.06 120 GLN A N 1
ATOM 995 C CA . GLN A 1 120 ? -5.443 -6.106 -0.332 1.00 96.06 120 GLN A CA 1
ATOM 996 C C . GLN A 1 120 ? -6.285 -5.225 -1.259 1.00 96.06 120 GLN A C 1
ATOM 998 O O . GLN A 1 120 ? -6.065 -5.200 -2.471 1.00 96.06 120 GLN A O 1
ATOM 1003 N N . THR A 1 121 ? -7.161 -4.398 -0.682 1.00 94.06 121 THR A N 1
ATOM 1004 C CA . THR A 1 121 ? -7.974 -3.410 -1.418 1.00 94.06 121 THR A CA 1
ATOM 1005 C C . THR A 1 121 ? -7.105 -2.444 -2.230 1.00 94.06 121 THR A C 1
ATOM 1007 O O . THR A 1 121 ? -7.478 -2.016 -3.316 1.00 94.06 121 THR A O 1
ATOM 1010 N N . TYR A 1 122 ? -5.899 -2.124 -1.744 1.00 95.00 122 TYR A N 1
ATOM 1011 C CA . TYR A 1 122 ? -4.956 -1.242 -2.442 1.00 95.00 122 TYR A CA 1
ATOM 1012 C C . TYR A 1 122 ? -4.565 -1.753 -3.841 1.00 95.00 122 TYR A C 1
ATOM 1014 O O . TYR A 1 122 ? -4.437 -0.951 -4.768 1.00 95.00 122 TYR A O 1
ATOM 1022 N N . LEU A 1 123 ? -4.399 -3.076 -3.982 1.00 93.06 123 LEU A N 1
ATOM 1023 C CA . LEU A 1 123 ? -4.028 -3.747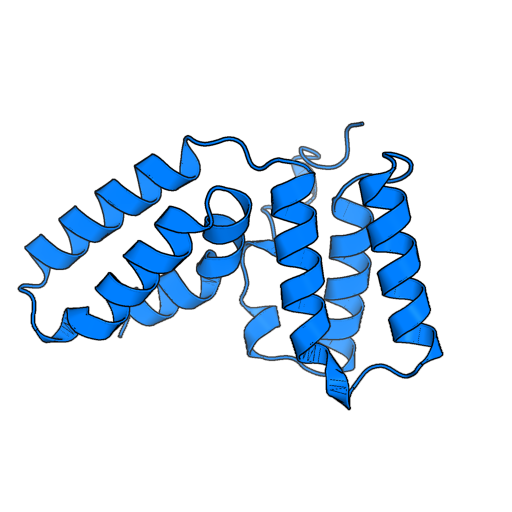 -5.234 1.00 93.06 123 LEU A CA 1
ATOM 1024 C C . LEU A 1 123 ? -5.243 -4.106 -6.095 1.00 93.06 123 LEU A C 1
ATOM 1026 O O . LEU A 1 123 ? -5.100 -4.365 -7.286 1.00 93.06 123 LEU A O 1
ATOM 1030 N N . ASN A 1 124 ? -6.440 -4.074 -5.516 1.00 82.00 124 ASN A N 1
ATOM 1031 C CA . ASN A 1 124 ? -7.702 -4.292 -6.212 1.00 82.00 124 ASN A CA 1
ATOM 1032 C C . ASN A 1 124 ? -8.631 -3.090 -6.006 1.00 82.00 124 ASN A C 1
ATOM 1034 O O . ASN A 1 124 ? -9.690 -3.240 -5.394 1.00 82.00 124 ASN A O 1
ATOM 1038 N N . PRO A 1 125 ? -8.247 -1.881 -6.459 1.00 64.75 125 PRO A N 1
ATOM 1039 C CA . PRO A 1 125 ? -9.183 -0.769 -6.434 1.00 64.75 125 PRO A CA 1
ATOM 1040 C C . PRO A 1 125 ? -10.401 -1.113 -7.306 1.00 64.75 125 PRO A C 1
ATOM 1042 O O . PRO A 1 125 ? -10.261 -1.854 -8.277 1.00 64.75 125 PRO A O 1
ATOM 1045 N N . HIS A 1 126 ? -11.566 -0.592 -6.909 1.00 56.78 126 HIS A N 1
ATOM 1046 C CA . HIS A 1 126 ? -12.887 -0.727 -7.543 1.00 56.78 126 HIS A CA 1
ATOM 1047 C C . HIS A 1 126 ? -12.884 -0.766 -9.089 1.00 56.78 126 HIS A C 1
ATOM 1049 O O . HIS A 1 126 ? -11.929 -0.287 -9.702 1.00 56.78 126 HIS A O 1
ATOM 1055 N N . PRO A 1 127 ? -13.955 -1.312 -9.712 1.00 51.41 127 PRO A N 1
ATOM 1056 C CA . PRO A 1 127 ? -13.962 -1.814 -11.085 1.00 51.41 127 PRO A CA 1
ATOM 1057 C C . PRO A 1 127 ? -13.272 -0.889 -12.083 1.00 51.41 127 PRO A C 1
ATOM 1059 O O . PRO A 1 127 ? -13.474 0.326 -12.083 1.00 51.41 127 PRO A O 1
ATOM 1062 N N . PHE A 1 128 ? -12.477 -1.508 -12.956 1.00 50.81 128 PHE A N 1
ATOM 1063 C CA . PHE A 1 128 ? -11.687 -0.898 -14.034 1.00 50.81 128 PHE A CA 1
ATOM 1064 C C . PHE A 1 128 ? -12.465 0.163 -14.846 1.00 50.81 128 PHE A C 1
ATOM 1066 O O . PHE A 1 128 ? -11.892 1.116 -15.373 1.00 50.81 128 PHE A O 1
ATOM 1073 N N . GLU A 1 129 ? -13.785 0.006 -14.886 1.00 48.47 129 GLU A N 1
ATOM 1074 C CA . GLU A 1 129 ? -14.793 0.842 -15.533 1.00 48.47 129 GLU A CA 1
ATOM 1075 C C . GLU A 1 129 ? -14.778 2.312 -15.093 1.00 48.47 129 GLU A C 1
ATOM 1077 O O . GLU A 1 129 ? -15.058 3.189 -15.906 1.00 48.47 129 GLU A O 1
ATOM 1082 N N . LEU A 1 130 ? -14.392 2.621 -13.849 1.00 53.56 130 LEU A N 1
ATOM 1083 C CA . LEU A 1 130 ? -14.437 4.000 -13.346 1.00 53.56 130 LEU A CA 1
ATOM 1084 C C . LEU A 1 130 ? -13.266 4.873 -13.840 1.00 53.56 130 LEU A C 1
ATOM 1086 O O . LEU A 1 130 ? -13.302 6.087 -13.664 1.00 53.56 130 LEU A O 1
ATOM 1090 N N . LYS A 1 131 ? -12.219 4.288 -14.451 1.00 53.41 131 LYS A N 1
ATOM 1091 C CA . LYS A 1 131 ? -11.027 4.968 -15.024 1.00 53.41 131 LYS A CA 1
ATOM 1092 C C . LYS A 1 131 ? -10.296 5.974 -14.110 1.00 53.41 131 LYS A C 1
ATOM 1094 O O . LYS A 1 131 ? -9.352 6.614 -14.557 1.00 53.41 131 LYS A O 1
ATOM 1099 N N . LEU A 1 132 ? -10.640 6.084 -12.825 1.00 57.75 132 LEU A N 1
ATOM 1100 C CA . LEU A 1 132 ? -10.162 7.135 -11.907 1.00 57.75 132 LEU A CA 1
ATOM 1101 C C . LEU A 1 132 ? -8.640 7.151 -11.663 1.00 57.75 132 LEU A C 1
ATOM 1103 O O . LEU A 1 132 ? -8.125 8.116 -11.109 1.00 57.75 132 LEU A O 1
ATOM 1107 N N . ARG A 1 133 ? -7.910 6.092 -12.040 1.00 56.34 133 ARG A N 1
ATOM 1108 C CA . ARG A 1 133 ? -6.454 5.957 -11.833 1.00 56.34 133 ARG A CA 1
ATOM 1109 C C . ARG A 1 133 ? -5.628 5.982 -13.127 1.00 56.34 133 ARG A C 1
ATOM 1111 O O . ARG A 1 133 ? -4.434 5.700 -13.072 1.00 56.34 133 ARG A O 1
ATOM 1118 N N . ASN A 1 134 ? -6.250 6.321 -14.258 1.00 55.03 134 ASN A N 1
ATOM 1119 C CA . ASN A 1 134 ? -5.596 6.384 -15.572 1.00 55.03 134 ASN A CA 1
ATOM 1120 C C . ASN A 1 134 ? -5.167 7.802 -15.978 1.00 55.03 134 ASN A C 1
ATOM 1122 O O . ASN A 1 134 ? -4.748 8.002 -17.113 1.00 55.03 134 ASN A O 1
ATOM 1126 N N . TYR A 1 135 ? -5.298 8.782 -15.086 1.00 52.59 135 TYR A N 1
ATOM 1127 C CA . TYR A 1 135 ? -5.039 10.181 -15.408 1.00 52.59 135 TYR A CA 1
ATOM 1128 C C . TYR A 1 135 ? -3.683 10.624 -14.849 1.00 52.59 135 TYR A C 1
ATOM 1130 O O . TYR A 1 135 ? -3.356 10.311 -13.699 1.00 52.59 135 TYR A O 1
ATOM 1138 N N . PHE A 1 136 ? -2.911 11.287 -15.713 1.00 47.25 136 PHE A N 1
ATOM 1139 C CA . PHE A 1 136 ? -1.673 11.999 -15.397 1.00 47.25 136 PHE A CA 1
ATOM 1140 C C . PHE A 1 136 ? -1.982 13.321 -14.689 1.00 47.25 136 PHE A C 1
ATOM 1142 O O . PHE A 1 136 ? -3.000 13.952 -15.059 1.00 47.25 136 PHE A O 1
#

Foldseek 3Di:
DVLVLVCLQELLVLQLQPPVLSVVLVVLVVCVVVDDPVVSVVVNVVSVVVSNPGDRDLVSLLVSLVVLLVLCPPPDDPVLNVVLVVVNVCSSVVVAWSVVSLVSSVVSCVVVVVPSVVSHCVSVPPDVVVVPRRDD

Secondary structure (DSSP, 8-state):
-HHHHHHHHHHHHHHHH-HHHHHHHHHHHHHGGGS-HHHHHHHHHHHHHHHHTS---HHHHHHHHHHHHGGGTTTS-HHHHHHHHHHHHHHHTTSS-THHHHHHHHHHHHHTT-HHHHT-TTTS-S-GGG-TTS--

Sequence (136 aa):
GGLVDFHTRNKYLILSHSQEHYRKMGKLVARGKKLQPDQLFDEYEALLLSALRLKATLKKNINVLMHILGFFKRDLTSFEKQELLTIIEQYRSGYVPLIVPITLIKHYVMKYDQPWLKIQTYLNPHPFELKLRNYF

pLDDT: mean 92.46, std 12.3, range [47.25, 98.62]

Radius of gyration: 16.03 Å; chains: 1; bounding box: 36×30×42 Å